Protein AF-A0A7V1IMI8-F1 (afdb_monomer_lite)

pLDDT: mean 77.12, std 18.17, range [40.53, 97.94]

Foldseek 3Di:
DDDDDDDDDDDDDDDPPPPPPVVVVVPDDPDPDPVVPVVLVVVLVVLVVVLCCLVPPVLVVCVVVVPPVSNVVSVVVSVVSLVVSLVSPVVSVVVVVVVVVVVVVVVVVVVVVVVVVVVVCCVVVVVVPPDDD

Secondary structure (DSSP, 8-state):
---------------TTSSSSSSGGG-------TTHHHHHHHHHHHHHHHHHHIIIIIHHHHHHTT-HHHHHHHHHHHHHHHHHHHHH-HHHHHHHHHHHHHHHHHHHHHHHHHHHHHHHHHHHHHTTSS---

Sequence (133 aa):
MAFRFAHSRSRAGFQAGIGFVLVLMLALPAMPNPHRRGTYRGQCRQLTRQIEHYETRILPLAIERGNRAWERATNDQVERLWNRRADLCPAYGAERTLLARAADQARRFNKMLAAAGRAAAAFFTGGLAGGLP

Structure (mmCIF, N/CA/C/O backbone):
data_AF-A0A7V1IMI8-F1
#
_entry.id   AF-A0A7V1IMI8-F1
#
loop_
_atom_site.group_PDB
_atom_site.id
_atom_site.type_symbol
_atom_site.label_atom_id
_atom_site.label_alt_id
_atom_site.label_comp_id
_atom_site.label_asym_id
_atom_site.label_entity_id
_atom_site.label_seq_id
_atom_site.pdbx_PDB_ins_code
_atom_site.Cartn_x
_atom_site.Cartn_y
_atom_site.Cartn_z
_atom_site.occupancy
_atom_site.B_iso_or_equiv
_atom_site.auth_seq_id
_atom_site.auth_comp_id
_atom_site.auth_asym_id
_atom_site.auth_atom_id
_atom_site.pdbx_PDB_model_num
ATOM 1 N N . MET A 1 1 ? -49.082 -19.807 -23.740 1.00 49.91 1 MET A N 1
ATOM 2 C CA . MET A 1 1 ? -48.376 -19.548 -25.013 1.00 49.91 1 MET A CA 1
ATOM 3 C C . MET A 1 1 ? -47.437 -20.714 -25.277 1.00 49.91 1 MET A C 1
ATOM 5 O O . MET A 1 1 ? -46.470 -20.886 -24.551 1.00 49.91 1 MET A O 1
ATOM 9 N N . ALA A 1 2 ? -47.801 -21.569 -26.230 1.00 52.56 2 ALA A N 1
ATOM 10 C CA . ALA A 1 2 ? -46.961 -22.640 -26.759 1.00 52.56 2 ALA A CA 1
ATOM 11 C C . ALA A 1 2 ? -46.156 -22.107 -27.954 1.00 52.56 2 ALA A C 1
ATOM 13 O O . ALA A 1 2 ? -46.658 -21.206 -28.607 1.00 52.56 2 ALA A O 1
ATOM 14 N N . PHE A 1 3 ? -44.961 -22.652 -28.213 1.00 46.97 3 PHE A N 1
ATOM 15 C CA . PHE A 1 3 ? -44.349 -22.960 -29.528 1.00 46.97 3 PHE A CA 1
ATOM 16 C C . PHE A 1 3 ? -42.876 -23.353 -29.273 1.00 46.97 3 PHE A C 1
ATOM 18 O O . PHE A 1 3 ? -42.060 -22.536 -28.875 1.00 46.97 3 PHE A O 1
ATOM 25 N N . ARG A 1 4 ? -42.606 -24.661 -29.183 1.00 52.12 4 ARG A N 1
ATOM 26 C CA . ARG A 1 4 ? -41.985 -25.522 -30.216 1.00 52.12 4 ARG A CA 1
ATOM 27 C C . ARG A 1 4 ? -40.449 -25.464 -30.259 1.00 52.12 4 ARG A C 1
ATOM 29 O O . ARG A 1 4 ? -39.849 -24.566 -30.831 1.00 52.12 4 ARG A O 1
ATOM 36 N N . PHE A 1 5 ? -39.855 -26.539 -29.738 1.00 54.53 5 PHE A N 1
ATOM 37 C CA . PHE A 1 5 ? -38.582 -27.110 -30.182 1.00 54.53 5 PHE A CA 1
ATOM 38 C C . PHE A 1 5 ? -38.633 -27.437 -31.687 1.00 54.53 5 PHE A C 1
ATOM 40 O O . PHE A 1 5 ? -39.580 -28.094 -32.121 1.00 54.53 5 PHE A O 1
ATOM 47 N N . ALA A 1 6 ? -37.600 -27.075 -32.456 1.00 52.09 6 ALA A N 1
ATOM 48 C CA . ALA A 1 6 ? -37.271 -27.739 -33.720 1.00 52.09 6 ALA A CA 1
ATOM 49 C C . ALA A 1 6 ? -35.784 -27.565 -34.094 1.00 52.09 6 ALA A C 1
ATOM 51 O O . ALA A 1 6 ? -35.292 -26.463 -34.302 1.00 52.09 6 ALA A O 1
ATOM 52 N N . HIS A 1 7 ? -35.110 -28.714 -34.144 1.00 50.56 7 HIS A N 1
ATOM 53 C CA . HIS A 1 7 ? -33.836 -29.074 -34.771 1.00 50.56 7 HIS A CA 1
ATOM 54 C C . HIS A 1 7 ? -33.184 -28.121 -35.796 1.00 50.56 7 HIS A C 1
ATOM 56 O O . HIS A 1 7 ? -33.801 -27.754 -36.787 1.00 50.56 7 HIS A O 1
ATOM 62 N N . SER A 1 8 ? -31.846 -28.039 -35.750 1.00 54.91 8 SER A N 1
ATOM 63 C CA . SER A 1 8 ? -31.061 -28.584 -36.873 1.00 54.91 8 SER A CA 1
ATOM 64 C C . SER A 1 8 ? -29.735 -29.195 -36.394 1.00 54.91 8 SER A C 1
ATOM 66 O O . SER A 1 8 ? -28.882 -28.548 -35.793 1.00 54.91 8 SER A O 1
ATOM 68 N N . ARG A 1 9 ? -29.611 -30.508 -36.613 1.00 57.41 9 ARG A N 1
ATOM 69 C CA . ARG A 1 9 ? -28.361 -31.271 -36.573 1.00 57.41 9 ARG A CA 1
ATOM 70 C C . ARG A 1 9 ? -27.708 -31.076 -37.938 1.00 57.41 9 ARG A C 1
ATOM 72 O O . ARG A 1 9 ? -28.258 -31.559 -38.925 1.00 57.41 9 ARG A O 1
ATOM 79 N N . SER A 1 10 ? -26.530 -30.465 -37.986 1.00 54.12 10 SER A N 1
ATOM 80 C CA . SER A 1 10 ? -25.700 -30.446 -39.194 1.00 54.12 10 SER A CA 1
ATOM 81 C C . SER A 1 10 ? -24.436 -31.270 -38.979 1.00 54.12 10 SER A C 1
ATOM 83 O O . SER A 1 10 ? -23.465 -30.826 -38.384 1.00 54.12 10 SER A O 1
ATOM 85 N N . ARG A 1 11 ? -24.568 -32.521 -39.428 1.00 54.97 11 ARG A N 1
ATOM 86 C CA . ARG A 1 11 ? -23.611 -33.359 -40.164 1.00 54.97 11 ARG A CA 1
ATOM 87 C C . ARG A 1 11 ? -22.131 -33.326 -39.763 1.00 54.97 11 ARG A C 1
ATOM 89 O O . ARG A 1 11 ? -21.396 -32.375 -39.991 1.00 54.97 11 ARG A O 1
ATOM 96 N N . ALA A 1 12 ? -21.728 -34.501 -39.292 1.00 54.06 12 ALA A N 1
ATOM 97 C CA . ALA A 1 12 ? -20.382 -35.034 -39.304 1.00 54.06 12 ALA A CA 1
ATOM 98 C C . ALA A 1 12 ? -19.734 -35.015 -40.699 1.00 54.06 12 ALA A C 1
ATOM 100 O O . ALA A 1 12 ? -20.403 -35.231 -41.710 1.00 54.06 12 ALA A O 1
ATOM 101 N N . GLY A 1 13 ? -18.405 -34.893 -40.681 1.00 53.41 13 GLY A N 1
ATOM 102 C CA . GLY A 1 13 ? -17.505 -35.352 -41.733 1.00 53.41 13 GLY A CA 1
ATOM 103 C C . GLY A 1 13 ? -16.987 -34.241 -42.634 1.00 53.41 13 GLY A C 1
ATOM 104 O O . GLY A 1 13 ? -17.671 -33.866 -43.573 1.00 53.41 13 GLY A O 1
ATOM 105 N N . PHE A 1 14 ? -15.763 -33.769 -42.376 1.00 50.19 14 PHE A N 1
ATOM 106 C CA . PHE A 1 14 ? -14.707 -33.618 -43.386 1.00 50.19 14 PHE A CA 1
ATOM 107 C C . PHE A 1 14 ? -13.390 -33.164 -42.723 1.00 50.19 14 PHE A C 1
ATOM 109 O O . PHE A 1 14 ? -13.374 -32.261 -41.896 1.00 50.19 14 PHE A O 1
ATOM 116 N N . GLN A 1 15 ? -12.293 -33.793 -43.153 1.00 52.94 15 GLN A N 1
ATOM 117 C CA . GLN A 1 15 ? -10.898 -33.334 -43.064 1.00 52.94 15 GLN A CA 1
ATOM 118 C C . GLN A 1 15 ? -10.145 -33.431 -41.727 1.00 52.94 15 GLN A C 1
ATOM 120 O O . GLN A 1 15 ? -9.650 -32.460 -41.158 1.00 52.94 15 GLN A O 1
ATOM 125 N N . ALA A 1 16 ? -9.874 -34.679 -41.344 1.00 54.66 16 ALA A N 1
ATOM 126 C CA . ALA A 1 16 ? -8.580 -35.039 -40.774 1.00 54.66 16 ALA A CA 1
ATOM 127 C C . ALA A 1 16 ? -7.470 -34.751 -41.812 1.00 54.66 16 ALA A C 1
ATOM 129 O O . ALA A 1 16 ? -7.457 -35.357 -42.880 1.00 54.66 16 ALA A O 1
ATOM 130 N N . GLY A 1 17 ? -6.575 -33.799 -41.535 1.00 49.84 17 GLY A N 1
ATOM 131 C CA . GLY A 1 17 ? -5.431 -33.507 -42.416 1.00 49.84 17 GLY A CA 1
ATOM 132 C C . GLY A 1 17 ? -4.649 -32.230 -42.092 1.00 49.84 17 GLY A C 1
ATOM 133 O O . GLY A 1 17 ? -3.457 -32.164 -42.362 1.00 49.84 17 GLY A O 1
ATOM 134 N N . ILE A 1 18 ? -5.268 -31.245 -41.432 1.00 53.84 18 ILE A N 1
ATOM 135 C CA . ILE A 1 18 ? -4.631 -29.955 -41.068 1.00 53.84 18 ILE A CA 1
ATOM 136 C C . ILE A 1 18 ? -4.321 -29.894 -39.554 1.00 53.84 18 ILE A C 1
ATOM 138 O O . ILE A 1 18 ? -4.238 -28.836 -38.945 1.00 53.84 18 ILE A O 1
ATOM 142 N N . GLY A 1 19 ? -4.193 -31.051 -38.898 1.00 48.62 19 GLY A N 1
ATOM 143 C CA . GLY A 1 19 ? -3.990 -31.129 -37.445 1.00 48.62 19 GLY A CA 1
ATOM 144 C C . GLY A 1 19 ? -2.525 -31.134 -37.000 1.00 48.62 19 GLY A C 1
ATOM 145 O O . GLY A 1 19 ? -2.242 -30.808 -35.854 1.00 48.62 19 GLY A O 1
ATOM 146 N N . PHE A 1 20 ? -1.584 -31.500 -37.877 1.00 47.97 20 PHE A N 1
ATOM 147 C CA . PHE A 1 20 ? -0.227 -31.850 -37.433 1.00 47.97 20 PHE A CA 1
ATOM 148 C C . PHE A 1 20 ? 0.810 -30.724 -37.584 1.00 47.97 20 PHE A C 1
ATOM 150 O O . PHE A 1 20 ? 1.789 -30.692 -36.847 1.00 47.97 20 PHE A O 1
ATOM 157 N N . VAL A 1 21 ? 0.585 -29.744 -38.468 1.00 49.06 21 VAL A N 1
ATOM 158 C CA . VAL A 1 21 ? 1.529 -28.620 -38.659 1.00 49.06 21 VAL A CA 1
ATOM 159 C C . VAL A 1 21 ? 1.284 -27.477 -37.660 1.00 49.06 21 VAL A C 1
ATOM 161 O O . VAL A 1 21 ? 2.212 -26.750 -37.315 1.00 49.06 21 VAL A O 1
ATOM 164 N N . LEU A 1 22 ? 0.071 -27.352 -37.104 1.00 51.06 22 LEU A N 1
ATOM 165 C CA . LEU A 1 22 ? -0.259 -26.289 -36.142 1.00 51.06 22 LEU A CA 1
ATOM 166 C C . LEU A 1 22 ? 0.302 -26.542 -34.726 1.00 51.06 22 LEU A C 1
ATOM 168 O O . LEU A 1 22 ? 0.417 -25.609 -33.935 1.00 51.06 22 LEU A O 1
ATOM 172 N N . VAL A 1 23 ? 0.673 -27.785 -34.400 1.00 52.06 23 VAL A N 1
ATOM 173 C CA . VAL A 1 23 ? 1.163 -28.158 -33.059 1.00 52.06 23 VAL A CA 1
ATOM 174 C C . VAL A 1 23 ? 2.660 -27.854 -32.881 1.00 52.06 23 VAL A C 1
ATOM 176 O O . VAL A 1 23 ? 3.107 -27.628 -31.759 1.00 52.06 23 VAL A O 1
ATOM 179 N N . LEU A 1 24 ? 3.441 -27.752 -33.964 1.00 48.47 24 LEU A N 1
ATOM 180 C CA . LEU A 1 24 ? 4.896 -27.548 -33.870 1.00 48.47 24 LEU A CA 1
ATOM 181 C C . LEU A 1 24 ? 5.317 -26.075 -33.673 1.00 48.47 24 LEU A C 1
ATOM 183 O O . LEU A 1 24 ? 6.435 -25.809 -33.243 1.00 48.47 24 LEU A O 1
ATOM 187 N N . MET A 1 25 ? 4.428 -25.106 -33.920 1.00 52.94 25 MET A N 1
ATOM 188 C CA . MET A 1 25 ? 4.712 -23.669 -33.729 1.00 52.94 25 MET A CA 1
ATOM 189 C C . MET A 1 25 ? 4.526 -23.178 -32.279 1.00 52.94 25 MET A C 1
ATOM 191 O O . MET A 1 25 ? 4.828 -22.026 -31.975 1.00 52.94 25 MET A O 1
ATOM 195 N N . LEU A 1 26 ? 4.066 -24.035 -31.361 1.00 56.06 26 LEU A N 1
ATOM 196 C CA . LEU A 1 26 ? 3.838 -23.690 -29.948 1.00 56.06 26 LEU A CA 1
ATOM 197 C C . LEU A 1 26 ? 5.063 -23.903 -29.040 1.00 56.06 26 LEU A C 1
ATOM 199 O O . LEU A 1 26 ? 4.988 -23.627 -27.846 1.00 56.06 26 LEU A O 1
ATOM 203 N N . ALA A 1 27 ? 6.193 -24.360 -29.585 1.00 57.56 27 ALA A N 1
ATOM 204 C CA . ALA A 1 27 ? 7.390 -24.700 -28.812 1.00 57.56 27 ALA A CA 1
ATOM 205 C C . ALA A 1 27 ? 8.520 -23.656 -28.901 1.00 57.56 27 ALA A C 1
ATOM 207 O O . ALA A 1 27 ? 9.676 -23.982 -28.640 1.00 57.56 27 ALA A O 1
ATOM 208 N N . LEU A 1 28 ? 8.222 -22.400 -29.252 1.00 58.75 28 LEU A N 1
ATOM 209 C CA . LEU A 1 28 ? 9.184 -21.309 -29.076 1.00 58.75 28 LEU A CA 1
ATOM 210 C C . LEU A 1 28 ? 9.239 -20.945 -27.582 1.00 58.75 28 LEU A C 1
ATOM 212 O O . LEU A 1 28 ? 8.260 -20.395 -27.067 1.00 58.75 28 LEU A O 1
ATOM 216 N N . PRO A 1 29 ? 10.347 -21.213 -26.859 1.00 54.12 29 PRO A N 1
ATOM 217 C CA . PRO A 1 29 ? 10.509 -20.673 -25.521 1.00 54.12 29 PRO A CA 1
ATOM 218 C C . PRO A 1 29 ? 10.492 -19.152 -25.649 1.00 54.12 29 PRO A C 1
ATOM 220 O O . PRO A 1 29 ? 11.293 -18.571 -26.384 1.00 54.12 29 PRO A O 1
ATOM 223 N N . ALA A 1 30 ? 9.547 -18.507 -24.966 1.00 61.62 30 ALA A N 1
ATOM 224 C CA . ALA A 1 30 ? 9.464 -17.059 -24.878 1.00 61.62 30 ALA A CA 1
ATOM 225 C C . ALA A 1 30 ? 10.747 -16.531 -24.220 1.00 61.62 30 ALA A C 1
ATOM 227 O O . ALA A 1 30 ? 10.834 -16.397 -22.999 1.00 61.62 30 ALA A O 1
ATOM 228 N N . MET A 1 31 ? 11.771 -16.272 -25.035 1.00 56.59 31 MET A N 1
ATOM 229 C CA . MET A 1 31 ? 13.023 -15.679 -24.592 1.00 56.59 31 MET A CA 1
ATOM 230 C C . MET A 1 31 ? 12.689 -14.343 -23.916 1.00 56.59 31 MET A C 1
ATOM 232 O O . MET A 1 31 ? 12.009 -13.502 -24.520 1.00 56.59 31 MET A O 1
ATOM 236 N N . PRO A 1 32 ? 13.109 -14.124 -22.657 1.00 63.53 32 PRO A N 1
ATOM 237 C CA . PRO A 1 32 ? 12.817 -12.892 -21.946 1.00 63.53 32 PRO A CA 1
ATOM 238 C C . PRO A 1 32 ? 13.483 -11.726 -22.676 1.00 63.53 32 PRO A C 1
ATOM 240 O O . PRO A 1 32 ? 14.701 -11.576 -22.678 1.00 63.53 32 PRO A O 1
ATOM 243 N N . ASN A 1 33 ? 12.651 -10.907 -23.314 1.00 56.72 33 ASN A N 1
ATOM 244 C CA . ASN A 1 33 ? 13.066 -9.792 -24.153 1.00 56.72 33 ASN A CA 1
ATOM 245 C C . ASN A 1 33 ? 13.940 -8.806 -23.333 1.00 56.72 33 ASN A C 1
ATOM 247 O O . ASN A 1 33 ? 13.425 -8.174 -22.398 1.00 56.72 33 ASN A O 1
ATOM 251 N N . PRO A 1 34 ? 15.247 -8.652 -23.631 1.00 56.41 34 PRO A N 1
ATOM 252 C CA . PRO A 1 34 ? 16.177 -7.871 -22.805 1.00 56.41 34 PRO A CA 1
ATOM 253 C C . PRO A 1 34 ? 15.838 -6.373 -22.771 1.00 56.41 34 PRO A C 1
ATOM 255 O O . PRO A 1 34 ? 16.195 -5.680 -21.815 1.00 56.41 34 PRO A O 1
ATOM 258 N N . HIS A 1 35 ? 15.049 -5.886 -23.735 1.00 51.88 35 HIS A N 1
ATOM 259 C CA . HIS A 1 35 ? 14.562 -4.507 -23.774 1.00 51.88 35 HIS A CA 1
ATOM 260 C C . HIS A 1 35 ? 13.643 -4.119 -22.606 1.00 51.88 35 HIS A C 1
ATOM 262 O O . HIS A 1 35 ? 13.475 -2.932 -22.332 1.00 51.88 35 HIS A O 1
ATOM 268 N N . ARG A 1 36 ? 13.080 -5.082 -21.863 1.00 56.34 36 ARG A N 1
ATOM 269 C CA . ARG A 1 36 ? 12.190 -4.772 -20.734 1.00 56.34 36 ARG A CA 1
ATOM 270 C C . ARG A 1 36 ? 12.914 -4.193 -19.510 1.00 56.34 36 ARG A C 1
ATOM 272 O O . ARG A 1 36 ? 12.290 -3.473 -18.736 1.00 56.34 36 ARG A O 1
ATOM 279 N N . ARG A 1 37 ? 14.218 -4.449 -19.320 1.00 57.12 37 ARG A N 1
ATOM 280 C CA . ARG A 1 37 ? 14.936 -4.085 -18.075 1.00 57.12 37 ARG A CA 1
ATOM 281 C C . ARG A 1 37 ? 15.021 -2.573 -17.817 1.00 57.12 37 ARG A C 1
ATOM 283 O O . ARG A 1 37 ? 14.938 -2.157 -16.663 1.00 57.12 37 ARG A O 1
ATOM 290 N N . GLY A 1 38 ? 15.141 -1.750 -18.862 1.00 61.38 38 GLY A N 1
ATOM 291 C CA . GLY A 1 38 ? 15.185 -0.285 -18.732 1.00 61.38 38 GLY A CA 1
ATOM 292 C C . GLY A 1 38 ? 13.827 0.333 -18.379 1.00 61.38 38 GLY A C 1
ATOM 293 O O . GLY A 1 38 ? 13.745 1.226 -17.535 1.00 61.38 38 GLY A O 1
ATOM 294 N N . THR A 1 39 ? 12.746 -0.193 -18.958 1.00 72.94 39 THR A N 1
ATOM 295 C CA . THR A 1 39 ? 11.377 0.306 -18.760 1.00 72.94 39 THR A CA 1
ATOM 296 C C . THR A 1 39 ? 10.887 0.105 -17.323 1.00 72.94 39 THR A C 1
ATOM 298 O O . THR A 1 39 ? 10.199 0.975 -16.785 1.00 72.94 39 THR A O 1
ATOM 301 N N . TYR A 1 40 ? 11.290 -0.984 -16.655 1.00 76.12 40 TYR A N 1
ATOM 302 C CA . TYR A 1 40 ? 10.869 -1.266 -15.277 1.00 76.12 40 TYR A CA 1
ATOM 303 C C . TYR A 1 40 ? 11.285 -0.177 -14.285 1.00 76.12 40 TYR A C 1
ATOM 305 O O . TYR A 1 40 ? 10.485 0.202 -13.435 1.00 76.12 40 TYR A O 1
ATOM 313 N N . ARG A 1 41 ? 12.491 0.400 -14.405 1.00 80.69 41 ARG A N 1
ATOM 314 C CA . ARG A 1 41 ? 12.937 1.466 -13.485 1.00 80.69 41 ARG A CA 1
ATOM 315 C C . ARG A 1 41 ? 12.053 2.714 -13.574 1.00 80.69 41 ARG A C 1
ATOM 317 O O . ARG A 1 41 ? 11.734 3.308 -12.545 1.00 80.69 41 ARG A O 1
ATOM 324 N N . GLY A 1 42 ? 11.641 3.092 -14.786 1.00 88.06 42 GLY A N 1
ATOM 325 C CA . GLY A 1 42 ? 10.713 4.204 -15.008 1.00 88.06 42 GLY A CA 1
ATOM 326 C C . GLY A 1 42 ? 9.325 3.916 -14.436 1.00 88.06 42 GLY A C 1
ATOM 327 O O . GLY A 1 42 ? 8.783 4.738 -13.698 1.00 88.06 42 GLY A O 1
ATOM 328 N N . GLN A 1 43 ? 8.799 2.714 -14.690 1.00 90.19 43 GLN A N 1
ATOM 329 C CA . GLN A 1 43 ? 7.499 2.277 -14.169 1.00 90.19 43 GLN A CA 1
ATOM 330 C C . GLN A 1 43 ? 7.473 2.224 -12.635 1.00 90.19 43 GLN A C 1
ATOM 332 O O . GLN A 1 43 ? 6.519 2.697 -12.026 1.00 90.19 43 GLN A O 1
ATOM 337 N N . CYS A 1 44 ? 8.540 1.733 -11.997 1.00 91.25 44 CYS A N 1
ATOM 338 C CA . CYS A 1 44 ? 8.666 1.720 -10.538 1.00 91.25 44 CYS A CA 1
ATOM 339 C C . CYS A 1 44 ? 8.609 3.133 -9.946 1.00 91.25 44 CYS A C 1
ATOM 341 O O . CYS A 1 44 ? 7.872 3.372 -8.992 1.00 91.25 44 CYS A O 1
ATOM 343 N N . ARG A 1 45 ? 9.339 4.093 -10.535 1.00 92.06 45 ARG A N 1
ATOM 344 C CA . ARG A 1 45 ? 9.302 5.499 -10.095 1.00 92.06 45 ARG A CA 1
ATOM 345 C C . ARG A 1 45 ? 7.920 6.117 -10.284 1.00 92.06 45 ARG A C 1
ATOM 347 O O . ARG A 1 45 ? 7.457 6.838 -9.406 1.00 92.06 45 ARG A O 1
ATOM 354 N N . GLN A 1 46 ? 7.268 5.830 -11.408 1.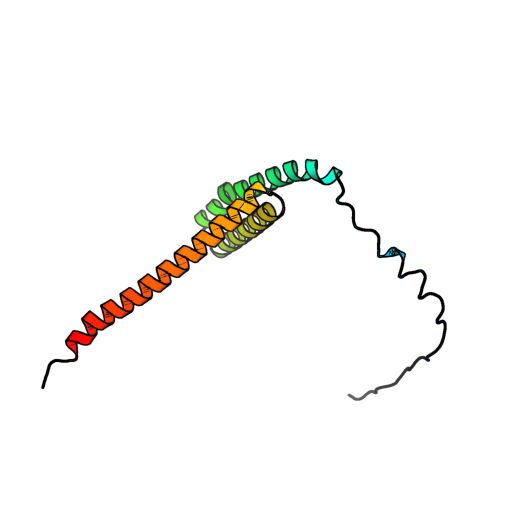00 95.12 46 GLN A N 1
ATOM 355 C CA . GLN A 1 46 ? 5.919 6.312 -11.684 1.00 95.12 46 GLN A CA 1
ATOM 356 C C . GLN A 1 46 ? 4.911 5.776 -10.661 1.00 95.12 46 GLN A C 1
ATOM 358 O O . GLN A 1 46 ? 4.151 6.562 -10.103 1.00 95.12 46 GLN A O 1
ATOM 363 N N . LEU A 1 47 ? 4.941 4.472 -10.369 1.00 95.19 47 LEU A N 1
ATOM 364 C CA . LEU A 1 47 ? 4.07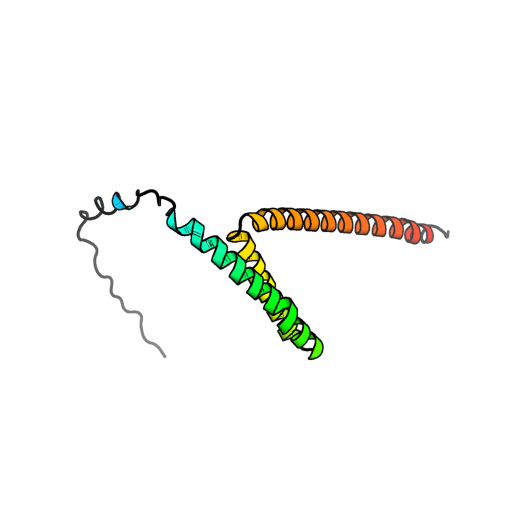2 3.858 -9.363 1.00 95.19 47 LEU A CA 1
ATOM 365 C C . LEU A 1 47 ? 4.318 4.440 -7.971 1.00 95.19 47 LEU A C 1
ATOM 367 O O . LEU A 1 47 ? 3.358 4.749 -7.278 1.00 95.19 47 LEU A O 1
ATOM 371 N N . THR A 1 48 ? 5.577 4.654 -7.579 1.00 94.56 48 THR A N 1
ATOM 372 C CA . THR A 1 48 ? 5.898 5.291 -6.293 1.00 94.56 48 THR A CA 1
ATOM 373 C C . THR A 1 48 ? 5.318 6.698 -6.189 1.00 94.56 48 THR A C 1
ATOM 375 O O . THR A 1 48 ? 4.654 6.988 -5.203 1.00 94.56 48 THR A O 1
ATOM 378 N N . ARG A 1 49 ? 5.480 7.542 -7.217 1.00 96.94 49 ARG A N 1
ATOM 379 C CA . ARG A 1 49 ? 4.873 8.887 -7.229 1.00 96.94 49 ARG A CA 1
ATOM 380 C C . ARG A 1 49 ? 3.349 8.832 -7.176 1.00 96.94 49 ARG A C 1
ATOM 382 O O . ARG A 1 49 ? 2.719 9.694 -6.577 1.00 96.94 49 ARG A O 1
ATOM 389 N N . GLN A 1 50 ? 2.752 7.838 -7.829 1.00 96.81 50 GLN A N 1
ATOM 390 C CA . GLN A 1 50 ? 1.305 7.665 -7.825 1.00 96.81 50 GLN A CA 1
ATOM 391 C C . GLN A 1 50 ? 0.797 7.271 -6.435 1.00 96.81 50 GLN A C 1
ATOM 393 O O . GLN A 1 50 ? -0.165 7.867 -5.962 1.00 96.81 50 GLN A O 1
ATOM 398 N N . ILE A 1 51 ? 1.455 6.313 -5.779 1.00 96.38 51 ILE A N 1
ATOM 399 C CA . ILE A 1 51 ? 1.169 5.917 -4.393 1.00 96.38 51 ILE A CA 1
ATOM 400 C C . ILE A 1 51 ? 1.285 7.132 -3.468 1.00 96.38 51 ILE A C 1
ATOM 402 O O . ILE A 1 51 ? 0.322 7.469 -2.787 1.00 96.38 51 ILE A O 1
ATOM 406 N N . GLU A 1 52 ? 2.412 7.843 -3.534 1.00 97.38 52 GLU A N 1
ATOM 407 C CA . GLU A 1 52 ? 2.674 9.041 -2.734 1.00 97.38 52 GLU A CA 1
ATOM 408 C C . GLU A 1 52 ? 1.596 10.111 -2.948 1.00 97.38 52 GLU A C 1
ATOM 410 O O . GLU A 1 52 ? 1.113 10.703 -1.988 1.00 97.38 52 GLU A O 1
ATOM 415 N N . HIS A 1 53 ? 1.153 10.334 -4.188 1.00 97.81 53 HIS A N 1
ATOM 416 C CA . HIS A 1 53 ? 0.069 11.269 -4.482 1.00 97.81 53 HIS A CA 1
ATOM 417 C C . HIS A 1 53 ? -1.249 10.873 -3.797 1.00 97.81 53 HIS A C 1
ATOM 419 O O . HIS A 1 53 ? -1.902 11.725 -3.193 1.00 97.81 53 HIS A O 1
ATOM 425 N N . TYR A 1 54 ? -1.642 9.598 -3.856 1.00 97.56 54 TYR A N 1
ATOM 426 C CA . TYR A 1 54 ? -2.860 9.141 -3.183 1.00 97.56 54 TYR A CA 1
ATOM 427 C C . TYR A 1 54 ? -2.751 9.253 -1.658 1.00 97.56 54 TYR A C 1
ATOM 429 O O . TYR A 1 54 ? -3.687 9.744 -1.031 1.00 97.56 54 TYR A O 1
ATOM 437 N N . GLU A 1 55 ? -1.614 8.871 -1.078 1.00 95.56 55 GLU A N 1
ATOM 438 C CA . GLU A 1 55 ? -1.383 8.897 0.373 1.00 95.56 55 GLU A CA 1
ATOM 439 C C . GLU A 1 55 ? -1.292 10.325 0.933 1.00 95.56 55 GLU A C 1
ATOM 441 O O . GLU A 1 55 ? -1.842 10.604 1.994 1.00 95.56 55 GLU A O 1
ATOM 446 N N . THR A 1 56 ? -0.634 11.245 0.221 1.00 96.88 56 THR A N 1
ATOM 447 C CA . THR A 1 56 ? -0.344 12.601 0.729 1.00 96.88 56 THR A CA 1
ATOM 448 C C . THR A 1 56 ? -1.380 13.648 0.332 1.00 96.88 56 THR A C 1
ATOM 450 O O . THR A 1 56 ? -1.523 14.652 1.025 1.00 96.88 56 THR A O 1
ATOM 453 N N . ARG A 1 57 ? -2.088 13.466 -0.792 1.00 97.31 57 ARG A N 1
ATOM 454 C CA . ARG A 1 57 ? -3.051 14.458 -1.305 1.00 97.31 57 ARG A CA 1
ATOM 455 C C . ARG A 1 57 ? -4.492 13.989 -1.201 1.00 97.31 57 ARG A C 1
ATOM 457 O O . ARG A 1 57 ? -5.344 14.752 -0.763 1.00 97.31 57 ARG A O 1
ATOM 464 N N . ILE A 1 58 ? -4.781 12.763 -1.635 1.00 97.19 58 ILE A N 1
ATOM 465 C CA . ILE A 1 58 ? -6.167 12.306 -1.815 1.00 97.19 58 ILE A CA 1
ATOM 466 C C . ILE A 1 58 ? -6.748 11.736 -0.521 1.00 97.19 58 ILE A C 1
ATOM 468 O O . ILE A 1 58 ? -7.879 12.063 -0.165 1.00 97.19 58 ILE A O 1
ATOM 472 N N . LEU A 1 59 ? -5.983 10.914 0.198 1.00 95.38 59 LEU A N 1
ATOM 473 C CA . LEU A 1 59 ? -6.439 10.288 1.436 1.00 95.38 59 LEU A CA 1
ATOM 474 C C . LEU A 1 59 ? -6.751 11.318 2.540 1.00 95.38 59 LEU A C 1
ATOM 476 O O . LEU A 1 59 ? -7.847 11.235 3.099 1.00 95.38 59 LEU A O 1
ATOM 480 N N . PRO A 1 60 ? -5.900 12.333 2.811 1.00 97.25 60 PRO A N 1
ATOM 481 C CA . PRO A 1 60 ? -6.217 13.358 3.804 1.00 97.25 60 PRO A CA 1
ATOM 482 C C . PRO A 1 60 ? -7.473 14.141 3.426 1.00 97.25 60 PRO A C 1
ATOM 484 O O . PRO A 1 60 ? -8.332 14.362 4.269 1.00 97.25 60 PRO A O 1
ATOM 487 N N . LEU A 1 61 ? -7.651 14.448 2.139 1.00 97.56 61 LEU A N 1
ATOM 488 C CA . LEU A 1 61 ? -8.834 15.145 1.642 1.00 97.56 61 LEU A CA 1
ATOM 489 C C . LEU A 1 61 ? -10.132 14.348 1.871 1.00 97.56 61 LEU A C 1
ATOM 491 O O . LEU A 1 61 ? -11.178 14.931 2.157 1.00 97.56 61 LEU A O 1
ATOM 495 N N . ALA A 1 62 ? -10.087 13.019 1.743 1.00 95.62 62 ALA A N 1
ATOM 496 C CA . ALA A 1 62 ? -11.229 12.157 2.047 1.00 95.62 62 ALA A CA 1
ATOM 497 C C . ALA A 1 62 ? -11.544 12.129 3.555 1.00 95.62 62 ALA A C 1
ATOM 499 O O . ALA A 1 62 ? -12.721 12.156 3.930 1.00 95.62 62 ALA A O 1
ATOM 500 N N . ILE A 1 63 ? -10.505 12.119 4.401 1.00 96.06 63 ILE A N 1
ATOM 501 C CA . ILE A 1 63 ? -10.614 12.147 5.868 1.00 96.06 63 ILE A CA 1
ATOM 502 C C . ILE A 1 63 ? -11.170 13.492 6.349 1.00 96.06 63 ILE A C 1
ATOM 504 O O . ILE A 1 63 ? -12.133 13.509 7.110 1.00 96.06 63 ILE A O 1
ATOM 508 N N . GLU A 1 64 ? -10.622 14.608 5.866 1.00 97.62 64 GLU A N 1
ATOM 509 C CA . GLU A 1 64 ? -11.073 15.971 6.183 1.00 97.62 64 GLU A CA 1
ATOM 510 C C . GLU A 1 64 ? -12.550 16.177 5.833 1.00 97.62 64 GLU A C 1
ATOM 512 O O . GLU A 1 64 ? -13.286 16.846 6.554 1.00 97.62 64 GLU A O 1
ATOM 517 N N . ARG A 1 65 ? -13.015 15.550 4.747 1.00 97.56 65 ARG A N 1
ATOM 518 C CA . ARG A 1 65 ? -14.423 15.577 4.324 1.00 97.56 65 ARG A CA 1
ATOM 519 C C . ARG A 1 65 ? -15.315 14.579 5.063 1.00 97.56 65 ARG A C 1
ATOM 521 O O . ARG A 1 65 ? -16.508 14.519 4.775 1.00 97.56 65 ARG A O 1
ATOM 528 N N . GLY A 1 66 ? -14.760 13.759 5.954 1.00 97.44 66 GLY A N 1
ATOM 529 C CA . GLY A 1 66 ? -15.495 12.726 6.686 1.00 97.44 66 GLY A CA 1
ATOM 530 C C . GLY A 1 66 ? -16.100 11.634 5.795 1.00 97.44 66 GLY A C 1
ATOM 531 O O . GLY A 1 66 ? -17.019 10.928 6.214 1.00 97.44 66 GLY A O 1
ATOM 532 N N . ASN A 1 67 ? -15.620 11.472 4.557 1.00 97.94 67 ASN A N 1
ATOM 533 C CA . ASN A 1 67 ? -16.212 10.541 3.600 1.00 97.94 67 ASN A CA 1
ATOM 534 C C . ASN A 1 67 ? -15.561 9.155 3.706 1.00 97.94 67 ASN A C 1
ATOM 536 O O . ASN A 1 67 ? -14.619 8.822 2.986 1.00 97.94 67 ASN A O 1
ATOM 540 N N . ARG A 1 68 ? -16.124 8.306 4.572 1.00 96.75 68 ARG A N 1
ATOM 541 C CA . ARG A 1 68 ? -15.629 6.940 4.829 1.00 96.75 68 ARG A CA 1
ATOM 542 C C . ARG A 1 68 ? -15.678 6.002 3.623 1.00 96.75 68 ARG A C 1
ATOM 544 O O . ARG A 1 68 ? -14.942 5.018 3.588 1.00 96.75 68 ARG A O 1
ATOM 551 N N . ALA A 1 69 ? -16.577 6.230 2.666 1.00 97.62 69 ALA A N 1
ATOM 552 C CA . ALA A 1 69 ? -16.632 5.418 1.449 1.00 97.62 69 ALA A CA 1
ATOM 553 C C . ALA A 1 69 ? -15.462 5.767 0.520 1.00 97.62 69 ALA A C 1
ATOM 555 O O . ALA A 1 69 ? -14.792 4.876 0.001 1.00 97.62 69 ALA A O 1
ATOM 556 N N . TRP A 1 70 ? -15.172 7.062 0.379 1.00 97.75 70 TRP A N 1
ATOM 557 C CA . TRP A 1 70 ? -14.038 7.541 -0.401 1.00 97.75 70 TRP A CA 1
ATOM 558 C C . TRP A 1 70 ? -12.692 7.187 0.246 1.00 97.75 70 TRP A C 1
ATOM 560 O O . TRP A 1 70 ? -11.783 6.735 -0.449 1.00 97.75 70 TRP A O 1
ATOM 570 N N . GLU A 1 71 ? -12.573 7.311 1.568 1.00 96.75 71 GLU A N 1
ATOM 571 C CA . GLU A 1 71 ? -11.386 6.879 2.315 1.00 96.75 71 GLU A CA 1
ATOM 572 C C . GLU A 1 71 ? -11.069 5.400 2.034 1.00 96.75 71 GLU A C 1
ATOM 574 O O . GLU A 1 71 ? -9.962 5.072 1.610 1.00 96.75 71 GLU A O 1
ATOM 579 N N . ARG A 1 72 ? -12.071 4.516 2.166 1.00 97.06 72 ARG A N 1
ATOM 580 C CA . ARG A 1 72 ? -11.931 3.082 1.860 1.00 97.06 72 ARG A CA 1
ATOM 581 C C . ARG A 1 72 ? -11.520 2.833 0.411 1.00 97.06 72 ARG A C 1
ATOM 583 O O . ARG A 1 72 ? -10.525 2.159 0.179 1.00 97.06 72 ARG A O 1
ATOM 590 N N . ALA A 1 73 ? -12.211 3.437 -0.555 1.00 96.81 73 ALA A N 1
ATOM 591 C CA . ALA A 1 73 ? -11.874 3.274 -1.970 1.00 96.81 73 ALA A CA 1
ATOM 592 C C . ALA A 1 73 ? -10.449 3.760 -2.306 1.00 96.81 73 ALA A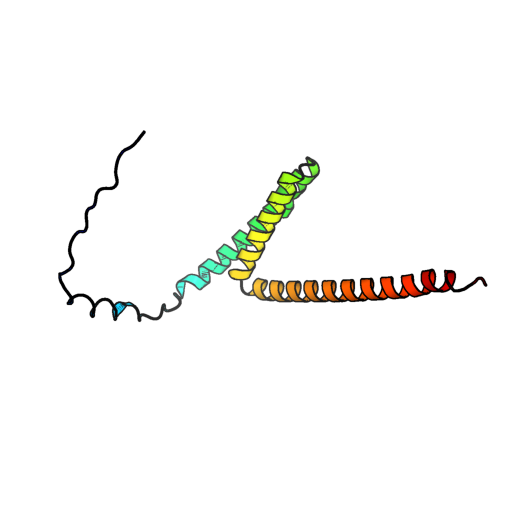 C 1
ATOM 594 O O . ALA A 1 73 ? -9.774 3.171 -3.154 1.00 96.81 73 ALA A O 1
ATOM 595 N N . THR A 1 74 ? -9.985 4.821 -1.635 1.00 97.12 74 THR A N 1
ATOM 596 C CA . THR A 1 74 ? -8.622 5.352 -1.783 1.00 97.12 74 THR A CA 1
ATOM 597 C C . THR A 1 74 ? -7.594 4.387 -1.205 1.00 97.12 74 THR A C 1
ATOM 599 O O . THR A 1 74 ? -6.618 4.077 -1.884 1.00 97.12 74 THR A O 1
ATOM 602 N N . ASN A 1 75 ? -7.838 3.853 -0.007 1.00 96.56 75 ASN A N 1
ATOM 603 C CA . ASN A 1 75 ? -6.978 2.838 0.602 1.00 96.56 75 ASN A CA 1
ATOM 604 C C . ASN A 1 75 ? -6.885 1.574 -0.266 1.00 96.56 75 ASN A C 1
ATOM 606 O O . ASN A 1 75 ? -5.781 1.112 -0.544 1.00 96.56 75 ASN A O 1
ATOM 610 N N . ASP A 1 76 ? -8.006 1.079 -0.799 1.00 96.31 76 ASP A N 1
ATOM 611 C CA . ASP A 1 76 ? -8.010 -0.084 -1.696 1.00 96.31 76 ASP A CA 1
ATOM 612 C C . ASP A 1 76 ? -7.201 0.185 -2.978 1.00 96.31 76 ASP A C 1
ATOM 614 O O . ASP A 1 76 ? -6.529 -0.697 -3.520 1.00 96.31 76 ASP A O 1
ATOM 618 N N . GLN A 1 77 ? -7.263 1.413 -3.505 1.00 96.81 77 GLN A N 1
ATOM 619 C CA . GLN A 1 77 ? -6.479 1.809 -4.673 1.00 96.81 77 GLN A CA 1
ATOM 620 C C . GLN A 1 77 ? -4.982 1.882 -4.357 1.00 96.81 77 GLN A C 1
ATOM 622 O O . GLN A 1 77 ? -4.174 1.414 -5.165 1.00 96.81 77 GLN A O 1
ATOM 627 N N . VAL A 1 78 ? -4.614 2.438 -3.201 1.00 95.19 78 VAL A N 1
ATOM 628 C CA . VAL A 1 78 ? -3.233 2.459 -2.701 1.00 95.19 78 VAL A CA 1
ATOM 629 C C . VAL A 1 78 ? -2.714 1.028 -2.571 1.00 95.19 78 VAL A C 1
ATOM 631 O O . VAL A 1 78 ? -1.663 0.717 -3.130 1.00 95.19 78 VAL A O 1
ATOM 634 N N . GLU A 1 79 ? -3.481 0.122 -1.965 1.00 94.25 79 GLU A N 1
ATOM 635 C CA . GLU A 1 79 ? -3.108 -1.288 -1.818 1.00 94.25 79 GLU A CA 1
ATOM 636 C C . GLU A 1 79 ? -2.881 -1.977 -3.176 1.00 94.25 79 GLU A C 1
ATOM 638 O O . GLU A 1 79 ? -1.867 -2.654 -3.379 1.00 94.25 79 GLU A O 1
ATOM 643 N N . ARG A 1 80 ? -3.773 -1.767 -4.156 1.00 94.75 80 ARG A N 1
ATOM 644 C CA . ARG A 1 80 ? -3.589 -2.292 -5.524 1.00 94.75 80 ARG A CA 1
ATOM 645 C C . ARG A 1 80 ? -2.297 -1.789 -6.168 1.00 94.75 80 ARG A C 1
ATOM 647 O O . ARG A 1 80 ? -1.591 -2.568 -6.813 1.00 94.75 80 ARG A O 1
ATOM 654 N N . LEU A 1 81 ? -1.976 -0.503 -6.009 1.00 95.25 81 LEU A N 1
ATOM 655 C CA . LEU A 1 81 ? -0.747 0.086 -6.549 1.00 95.25 81 LEU A CA 1
ATOM 656 C C . LEU A 1 81 ? 0.502 -0.452 -5.844 1.00 95.25 81 LEU A C 1
ATOM 658 O O . LEU A 1 81 ? 1.486 -0.759 -6.519 1.00 95.25 81 LEU A O 1
ATOM 662 N N . TRP A 1 82 ? 0.454 -0.619 -4.522 1.00 92.50 82 TRP A N 1
ATOM 663 C CA . TRP A 1 82 ? 1.526 -1.228 -3.734 1.00 92.50 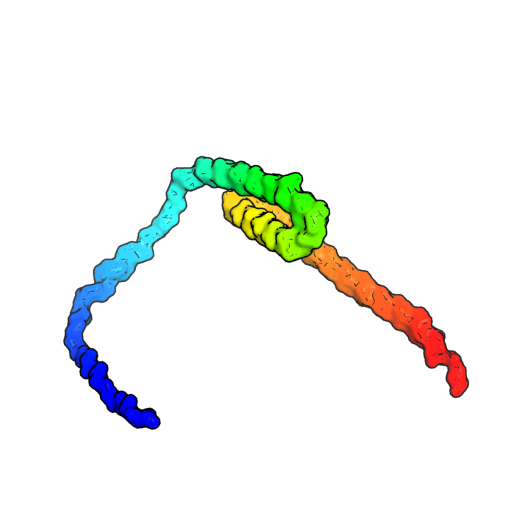82 TRP A CA 1
ATOM 664 C C . TRP A 1 82 ? 1.806 -2.666 -4.168 1.00 92.50 82 TRP A C 1
ATOM 666 O O . TRP A 1 82 ? 2.959 -3.003 -4.441 1.00 92.50 82 TRP A O 1
ATOM 676 N N . ASN A 1 83 ? 0.763 -3.489 -4.310 1.00 90.25 83 ASN A N 1
ATOM 677 C CA . ASN A 1 83 ? 0.889 -4.863 -4.798 1.00 90.25 83 ASN A CA 1
ATOM 678 C C . ASN A 1 83 ? 1.502 -4.896 -6.205 1.00 90.25 83 ASN A C 1
ATOM 680 O O . ASN A 1 83 ? 2.504 -5.573 -6.428 1.00 90.25 83 ASN A O 1
ATOM 684 N N . ARG A 1 84 ? 0.992 -4.064 -7.124 1.00 91.88 84 ARG A N 1
ATOM 685 C CA . ARG A 1 84 ? 1.545 -3.939 -8.480 1.00 91.88 84 ARG A CA 1
ATOM 686 C C . ARG A 1 84 ? 3.011 -3.499 -8.478 1.00 91.88 84 ARG A C 1
ATOM 688 O O . ARG A 1 84 ? 3.794 -3.974 -9.299 1.00 91.88 84 ARG A O 1
ATOM 695 N N . ARG A 1 85 ? 3.399 -2.589 -7.578 1.00 91.75 85 ARG A N 1
ATOM 696 C CA . ARG A 1 85 ? 4.794 -2.155 -7.426 1.00 91.75 85 ARG A CA 1
ATOM 697 C C . ARG A 1 85 ? 5.674 -3.297 -6.928 1.00 91.75 85 ARG A C 1
ATOM 699 O O . ARG A 1 85 ? 6.761 -3.473 -7.464 1.00 91.75 85 ARG A O 1
ATOM 706 N N . ALA A 1 86 ? 5.217 -4.076 -5.952 1.00 88.62 86 ALA A N 1
ATOM 707 C CA . ALA A 1 86 ? 5.967 -5.218 -5.437 1.00 88.62 86 ALA A CA 1
ATOM 708 C C . ALA A 1 86 ? 6.198 -6.299 -6.508 1.00 88.62 86 ALA A C 1
ATOM 710 O O . ALA A 1 86 ? 7.283 -6.872 -6.561 1.00 88.62 86 ALA A O 1
ATOM 711 N N . ASP A 1 87 ? 5.220 -6.525 -7.390 1.00 88.31 87 ASP A N 1
ATOM 712 C CA . ASP A 1 87 ? 5.334 -7.510 -8.474 1.00 88.31 87 ASP A CA 1
ATOM 713 C C . ASP A 1 87 ? 6.309 -7.057 -9.580 1.00 88.31 87 ASP A C 1
ATOM 715 O O . ASP A 1 87 ? 6.99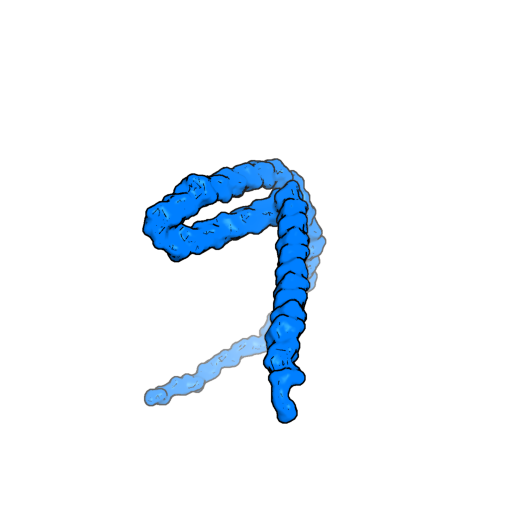9 -7.875 -10.187 1.00 88.31 87 ASP A O 1
ATOM 719 N N . LEU A 1 88 ? 6.387 -5.747 -9.852 1.00 87.94 88 LEU A N 1
ATOM 720 C CA . LEU A 1 88 ? 7.233 -5.185 -10.915 1.00 87.94 88 LEU A CA 1
ATOM 721 C C . LEU A 1 88 ? 8.646 -4.803 -10.449 1.00 87.94 88 LEU A C 1
ATOM 723 O O . LEU A 1 88 ? 9.570 -4.760 -11.263 1.00 87.94 88 LEU A O 1
ATOM 727 N N . CYS A 1 89 ? 8.820 -4.485 -9.166 1.00 88.00 89 CYS A N 1
ATOM 728 C CA . CYS A 1 89 ? 10.038 -3.883 -8.635 1.00 88.00 89 CYS A CA 1
ATOM 729 C C . CYS A 1 89 ? 10.707 -4.834 -7.624 1.00 88.00 89 CYS A C 1
ATOM 731 O O . CYS A 1 89 ? 10.259 -4.919 -6.478 1.00 88.00 89 CYS A O 1
ATOM 733 N N . PRO A 1 90 ? 11.821 -5.504 -7.985 1.00 81.31 90 PRO A N 1
ATOM 734 C CA . PRO A 1 90 ? 12.397 -6.585 -7.177 1.00 81.31 90 PRO A CA 1
ATOM 735 C C . PRO A 1 90 ? 12.860 -6.141 -5.782 1.00 81.31 90 PRO A C 1
ATOM 737 O O . PRO A 1 90 ? 12.770 -6.917 -4.836 1.00 81.31 90 PRO A O 1
ATOM 740 N N . ALA A 1 91 ? 13.289 -4.883 -5.631 1.00 82.50 91 ALA A N 1
ATOM 741 C CA . ALA A 1 91 ? 13.656 -4.322 -4.329 1.00 82.50 91 ALA A CA 1
ATOM 742 C C . ALA A 1 91 ? 12.478 -4.325 -3.333 1.00 82.50 91 ALA A C 1
ATOM 744 O O . ALA A 1 91 ? 12.657 -4.652 -2.165 1.00 82.50 91 ALA A O 1
ATOM 745 N N . TYR A 1 92 ? 11.267 -4.025 -3.810 1.00 80.12 92 TYR A N 1
ATOM 746 C CA . TYR A 1 92 ? 10.058 -3.941 -2.984 1.00 80.12 92 TYR A CA 1
ATOM 747 C C . TYR A 1 92 ? 9.364 -5.298 -2.807 1.00 80.12 92 TYR A C 1
ATOM 749 O O . TYR A 1 92 ? 8.639 -5.504 -1.836 1.00 80.12 92 TYR A O 1
ATOM 757 N N . GLY A 1 93 ? 9.605 -6.254 -3.709 1.00 78.56 93 GLY A N 1
ATOM 758 C CA . GLY A 1 93 ? 9.149 -7.635 -3.537 1.00 78.56 93 GLY A CA 1
ATOM 759 C C . GLY A 1 93 ? 9.719 -8.280 -2.267 1.00 78.56 93 GLY A C 1
ATOM 760 O O . GLY A 1 93 ? 8.984 -8.922 -1.516 1.00 78.56 93 GLY A O 1
ATOM 761 N N . ALA A 1 94 ? 11.002 -8.041 -1.971 1.00 78.81 94 ALA A N 1
ATOM 762 C CA . ALA A 1 94 ? 11.636 -8.510 -0.737 1.00 78.81 94 ALA A CA 1
ATOM 763 C C . ALA A 1 94 ? 10.974 -7.903 0.514 1.00 78.81 94 ALA A C 1
ATOM 765 O O . ALA A 1 94 ? 10.653 -8.621 1.463 1.00 78.81 94 ALA A O 1
ATOM 766 N N . GLU A 1 95 ? 10.682 -6.603 0.483 1.00 76.62 95 GLU A N 1
ATOM 767 C CA . GLU A 1 95 ? 10.004 -5.889 1.568 1.00 76.62 95 GLU A CA 1
ATOM 768 C C . GLU A 1 95 ? 8.587 -6.427 1.824 1.00 76.62 95 GLU A C 1
ATOM 770 O O . GLU A 1 95 ? 8.217 -6.670 2.973 1.00 76.62 95 GLU A O 1
ATOM 775 N N . ARG A 1 96 ? 7.822 -6.737 0.766 1.00 77.81 96 ARG A N 1
ATOM 776 C CA . ARG A 1 96 ? 6.493 -7.363 0.883 1.00 77.81 96 ARG A CA 1
ATOM 777 C C . ARG A 1 96 ? 6.551 -8.691 1.635 1.00 77.81 96 ARG A C 1
ATOM 779 O O . ARG A 1 96 ? 5.697 -8.952 2.479 1.00 77.81 96 ARG A O 1
ATOM 786 N N . THR A 1 97 ? 7.555 -9.527 1.362 1.00 78.12 97 THR A N 1
ATOM 787 C CA . THR A 1 97 ? 7.711 -10.802 2.083 1.00 78.12 97 THR A CA 1
ATOM 788 C C . THR A 1 97 ? 8.079 -10.604 3.553 1.00 78.12 97 THR A C 1
ATOM 790 O O . THR A 1 97 ? 7.616 -11.364 4.404 1.00 78.12 97 THR A O 1
ATOM 793 N N . LEU A 1 98 ? 8.861 -9.569 3.870 1.00 82.81 98 LEU A N 1
ATOM 794 C CA . LEU A 1 98 ? 9.199 -9.198 5.244 1.00 82.81 98 LEU A CA 1
ATOM 795 C C . LEU A 1 98 ? 7.966 -8.718 6.013 1.00 82.81 98 LEU A C 1
ATOM 797 O O . LEU A 1 98 ? 7.693 -9.221 7.101 1.00 82.81 98 LEU A O 1
ATOM 801 N N . LEU A 1 99 ? 7.187 -7.811 5.423 1.00 77.75 99 LEU A N 1
ATOM 802 C CA . LEU A 1 99 ? 5.949 -7.3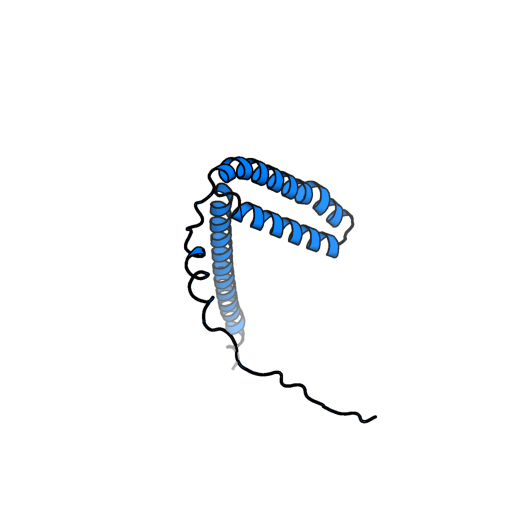04 6.014 1.00 77.75 99 LEU A CA 1
ATOM 803 C C . LEU A 1 99 ? 4.905 -8.408 6.195 1.00 77.75 99 LEU A C 1
ATOM 805 O O . LEU A 1 99 ? 4.280 -8.485 7.249 1.00 77.75 99 LEU A O 1
ATOM 809 N N . ALA A 1 100 ? 4.757 -9.308 5.218 1.00 78.38 100 ALA A N 1
ATOM 810 C CA . ALA A 1 100 ? 3.868 -10.461 5.343 1.00 78.38 100 ALA A CA 1
ATOM 811 C C . ALA A 1 100 ? 4.268 -11.358 6.528 1.00 78.38 100 ALA A C 1
ATOM 813 O O . ALA A 1 100 ? 3.425 -11.718 7.348 1.00 78.38 100 ALA A O 1
ATOM 814 N N . ARG A 1 101 ? 5.569 -11.645 6.684 1.00 82.75 101 ARG A N 1
ATOM 815 C CA . ARG A 1 101 ? 6.082 -12.408 7.834 1.00 82.75 101 ARG A CA 1
ATOM 816 C C . ARG A 1 101 ? 5.839 -11.688 9.159 1.00 82.75 101 ARG A C 1
ATOM 818 O O . ARG A 1 101 ? 5.446 -12.334 10.127 1.00 82.75 101 ARG A O 1
ATOM 825 N N . ALA A 1 102 ? 6.047 -10.373 9.210 1.00 80.31 102 ALA A N 1
ATOM 826 C CA . ALA A 1 102 ? 5.784 -9.572 10.404 1.00 80.31 102 ALA A CA 1
ATOM 827 C C . ALA A 1 102 ? 4.291 -9.586 10.780 1.00 80.31 102 ALA A C 1
ATOM 829 O O . ALA A 1 102 ? 3.946 -9.781 11.946 1.00 80.31 102 ALA A O 1
ATOM 830 N N . ALA A 1 103 ? 3.396 -9.469 9.795 1.00 76.62 103 ALA A N 1
ATOM 831 C CA . ALA A 1 103 ? 1.953 -9.562 10.006 1.00 76.62 103 ALA A CA 1
ATOM 832 C C . ALA A 1 103 ? 1.537 -10.941 10.547 1.00 76.62 103 ALA A C 1
ATOM 834 O O . ALA A 1 103 ? 0.736 -11.029 11.481 1.00 76.62 103 ALA A O 1
ATOM 835 N N . ASP A 1 104 ? 2.117 -12.022 10.020 1.00 84.69 104 ASP A N 1
ATOM 836 C CA . ASP A 1 104 ? 1.877 -13.376 10.524 1.00 84.69 104 ASP A CA 1
ATOM 837 C C . ASP A 1 104 ? 2.380 -13.560 11.963 1.00 84.69 104 ASP A C 1
ATOM 839 O O . ASP A 1 104 ? 1.703 -14.187 12.785 1.00 84.69 104 ASP A O 1
ATOM 843 N N . GLN A 1 105 ? 3.537 -12.986 12.302 1.00 85.00 105 GLN A N 1
ATOM 844 C CA . GLN A 1 105 ? 4.060 -12.993 13.670 1.00 85.00 105 GLN A CA 1
ATOM 845 C C . GLN A 1 105 ? 3.142 -12.233 14.632 1.00 85.00 105 GLN A C 1
ATOM 847 O O . GLN A 1 105 ? 2.802 -12.764 15.692 1.00 85.00 105 GLN A O 1
ATOM 852 N N . ALA A 1 106 ? 2.661 -11.050 14.246 1.00 79.00 106 ALA A N 1
ATOM 853 C CA . ALA A 1 106 ? 1.718 -10.273 15.047 1.00 79.00 106 ALA A CA 1
ATOM 854 C C . ALA A 1 106 ? 0.400 -11.034 15.283 1.00 79.00 106 ALA A C 1
ATOM 856 O O . ALA A 1 106 ? -0.109 -11.074 16.404 1.00 79.00 106 ALA A O 1
ATOM 857 N N . ARG A 1 107 ? -0.130 -11.723 14.261 1.00 85.94 107 ARG A N 1
ATOM 858 C CA . ARG A 1 107 ? -1.321 -12.582 14.410 1.00 85.94 107 ARG A CA 1
ATOM 859 C C . ARG A 1 107 ? -1.093 -13.713 15.410 1.00 85.94 107 ARG A C 1
ATOM 861 O O . ARG A 1 107 ? -1.965 -13.980 16.238 1.00 85.94 107 ARG A O 1
ATOM 868 N N . ARG A 1 108 ? 0.069 -14.374 15.358 1.00 87.31 108 ARG A N 1
ATOM 869 C CA . ARG A 1 108 ? 0.432 -15.434 16.317 1.00 87.31 108 ARG A CA 1
ATOM 870 C C . ARG A 1 108 ? 0.532 -14.890 17.737 1.00 87.31 108 ARG A C 1
ATOM 872 O O . ARG A 1 108 ? -0.015 -15.505 18.649 1.00 87.31 108 ARG A O 1
ATOM 879 N N . PHE A 1 109 ? 1.162 -13.731 17.908 1.00 89.81 109 PHE A N 1
ATOM 880 C CA . PHE A 1 109 ? 1.252 -13.057 19.198 1.00 89.81 109 PHE A CA 1
ATOM 881 C C . PHE A 1 109 ? -0.134 -12.722 19.759 1.00 89.81 109 PHE A C 1
ATOM 883 O O . PHE A 1 109 ? -0.453 -13.145 20.866 1.00 89.81 109 PHE A O 1
ATOM 890 N N . ASN A 1 110 ? -1.005 -12.088 18.968 1.00 85.69 110 ASN A N 1
ATOM 891 C CA . ASN A 1 110 ? -2.375 -11.771 19.382 1.00 85.69 110 ASN A CA 1
ATOM 892 C C . ASN A 1 110 ? -3.176 -13.023 19.758 1.00 85.69 110 ASN A C 1
ATOM 894 O O . ASN A 1 110 ? -3.945 -13.005 20.717 1.00 85.69 110 ASN A O 1
ATOM 898 N N . LYS A 1 111 ? -2.973 -14.138 19.046 1.00 91.25 111 LYS A N 1
ATOM 899 C CA . LYS A 1 111 ? -3.609 -15.417 19.380 1.00 91.25 111 LYS A CA 1
ATOM 900 C C . LYS A 1 111 ? -3.132 -15.960 20.731 1.00 91.25 111 LYS A C 1
ATOM 902 O O . LYS A 1 111 ? -3.961 -16.429 21.510 1.00 91.25 111 LYS A O 1
ATOM 907 N N . MET A 1 112 ? -1.830 -15.888 21.014 1.00 93.56 112 MET A N 1
ATOM 908 C CA . MET A 1 112 ? -1.280 -16.290 22.314 1.00 93.56 112 MET A CA 1
ATOM 909 C C . MET A 1 112 ? -1.760 -15.367 23.432 1.00 93.56 112 MET A C 1
ATOM 911 O O . MET A 1 112 ? -2.175 -15.851 24.479 1.00 93.56 112 MET A O 1
ATOM 915 N N . LEU A 1 113 ? -1.802 -14.060 23.185 1.00 91.19 113 LEU A N 1
ATOM 916 C CA . LEU A 1 113 ? -2.261 -13.068 24.150 1.00 91.19 113 LEU A CA 1
ATOM 917 C C . LEU A 1 113 ? -3.753 -13.240 24.473 1.00 91.19 113 LEU A C 1
ATOM 919 O O . LEU A 1 113 ? -4.140 -13.203 25.636 1.00 91.19 113 LEU A O 1
ATOM 923 N N . ALA A 1 114 ? -4.586 -13.548 23.476 1.00 89.88 114 ALA A N 1
ATOM 924 C CA . ALA A 1 114 ? -5.994 -13.884 23.686 1.00 89.88 114 ALA A CA 1
ATOM 925 C C . ALA A 1 114 ? -6.193 -15.222 24.424 1.00 89.88 114 ALA A C 1
ATOM 927 O O . ALA A 1 114 ? -7.150 -15.383 25.181 1.00 89.88 114 ALA A O 1
ATOM 928 N N . ALA A 1 115 ? -5.323 -16.213 24.208 1.00 90.44 115 ALA A N 1
ATOM 929 C CA . ALA A 1 115 ? -5.351 -17.461 24.972 1.00 90.44 115 ALA A CA 1
ATOM 930 C C . ALA A 1 115 ? -4.937 -17.234 26.434 1.00 90.44 115 ALA A C 1
ATOM 932 O O . ALA A 1 115 ? -5.650 -17.668 27.336 1.00 90.44 115 ALA A O 1
ATOM 933 N N . ALA A 1 116 ? -3.852 -16.492 26.663 1.00 89.81 116 ALA A N 1
ATOM 934 C CA . ALA A 1 116 ? -3.387 -16.117 27.993 1.00 89.81 116 ALA A CA 1
ATOM 935 C C . ALA A 1 116 ? -4.432 -15.279 28.741 1.00 89.81 116 ALA A C 1
ATOM 937 O O . ALA A 1 116 ? -4.736 -15.570 29.892 1.00 89.81 116 ALA A O 1
ATOM 938 N N . GLY A 1 117 ? -5.054 -14.306 28.070 1.00 88.94 117 GLY A N 1
ATOM 939 C CA . GLY A 1 117 ? -6.138 -13.504 28.634 1.00 88.94 117 GLY A CA 1
ATOM 940 C C . GLY A 1 117 ? -7.344 -14.351 29.042 1.00 88.94 117 GLY A C 1
ATOM 941 O O . GLY A 1 117 ? -7.881 -14.159 30.127 1.00 88.94 117 GLY A O 1
ATOM 942 N N . ARG A 1 118 ? -7.731 -15.345 28.230 1.00 86.44 118 ARG A N 1
ATOM 943 C CA . ARG A 1 118 ? -8.797 -16.295 28.597 1.00 86.44 118 ARG A CA 1
ATOM 944 C C . ARG A 1 118 ? -8.416 -17.183 29.780 1.00 86.44 118 ARG A C 1
ATOM 946 O O . ARG A 1 118 ? -9.261 -17.415 30.635 1.00 86.44 118 ARG A O 1
ATOM 953 N N . ALA A 1 119 ? -7.171 -17.652 29.852 1.00 84.31 119 ALA A N 1
ATOM 954 C CA . ALA A 1 119 ? -6.688 -18.445 30.983 1.00 84.31 119 ALA A CA 1
ATOM 955 C C . ALA A 1 119 ? -6.639 -17.622 32.282 1.00 84.31 119 ALA A C 1
ATOM 957 O O . ALA A 1 119 ? -7.094 -18.089 33.321 1.00 84.31 119 ALA A O 1
ATOM 958 N N . ALA A 1 120 ? -6.155 -16.379 32.213 1.00 82.50 120 ALA A N 1
ATOM 959 C CA . ALA A 1 120 ? -6.141 -15.458 33.344 1.00 82.50 120 ALA A CA 1
ATOM 960 C C . ALA A 1 120 ? -7.566 -15.120 33.798 1.00 82.50 120 ALA A C 1
ATOM 962 O O . ALA A 1 120 ? -7.864 -15.200 34.986 1.00 82.50 120 ALA A O 1
ATOM 963 N N . ALA A 1 121 ? -8.467 -14.820 32.857 1.00 83.06 121 ALA A N 1
ATOM 964 C CA . ALA A 1 121 ? -9.878 -14.613 33.158 1.00 83.06 121 ALA A CA 1
ATOM 965 C C . ALA A 1 121 ? -10.472 -15.840 33.857 1.00 83.06 121 ALA A C 1
ATOM 967 O O . ALA A 1 121 ? -11.041 -15.686 34.924 1.00 83.06 121 ALA A O 1
ATOM 968 N N . ALA A 1 122 ? -10.251 -17.053 33.338 1.00 81.75 122 ALA A N 1
ATOM 969 C CA . ALA A 1 122 ? -10.713 -18.284 33.976 1.00 81.75 122 ALA A CA 1
ATOM 970 C C . ALA A 1 122 ? -10.132 -18.491 35.385 1.00 81.75 122 ALA A C 1
ATOM 972 O O . ALA A 1 122 ? -10.841 -18.979 36.258 1.00 81.75 122 ALA A O 1
ATOM 973 N N . PHE A 1 123 ? -8.884 -18.091 35.640 1.00 81.00 123 PHE A N 1
ATOM 974 C CA . PHE A 1 123 ? -8.294 -18.140 36.979 1.00 81.00 123 PHE A CA 1
ATOM 975 C C . PHE A 1 123 ? -8.980 -17.156 37.943 1.00 81.00 123 PHE A C 1
ATOM 977 O O . PHE A 1 123 ? -9.367 -17.538 39.045 1.00 81.00 123 PHE A O 1
ATOM 984 N N . PHE A 1 124 ? -9.205 -15.910 37.515 1.00 78.56 124 PHE A N 1
ATOM 985 C CA . PHE A 1 124 ? -9.825 -14.880 38.355 1.00 78.56 124 PHE A CA 1
ATOM 986 C C . PHE A 1 124 ? -11.343 -15.045 38.516 1.00 78.56 124 PHE A C 1
ATOM 988 O O . PHE A 1 124 ? -11.876 -14.752 39.583 1.00 78.56 124 PHE A O 1
ATOM 995 N N . THR A 1 125 ? -12.052 -15.535 37.498 1.00 76.56 125 THR A N 1
ATOM 996 C CA . THR A 1 125 ? -13.507 -15.750 37.556 1.00 76.56 125 THR A CA 1
ATOM 997 C C . THR A 1 125 ? -13.869 -17.145 38.060 1.00 76.56 125 THR A C 1
ATOM 999 O O . THR A 1 125 ? -14.904 -17.315 38.694 1.00 76.56 125 THR A O 1
ATOM 1002 N N . GLY A 1 126 ? -13.024 -18.149 37.812 1.00 62.38 126 GLY A N 1
ATOM 1003 C CA . GLY A 1 126 ? -13.218 -19.526 38.276 1.00 62.38 126 GLY A CA 1
ATOM 1004 C C . GLY A 1 126 ? -12.872 -19.739 39.752 1.00 62.38 126 GLY A C 1
ATOM 1005 O O . GLY A 1 126 ? -13.414 -20.652 40.366 1.00 62.38 126 GLY A O 1
ATOM 1006 N N . GLY A 1 127 ? -12.048 -18.873 40.356 1.00 54.59 127 GLY A N 1
ATOM 1007 C CA . GLY A 1 127 ? -11.776 -18.882 41.801 1.00 54.59 127 GLY A CA 1
ATOM 1008 C C . GLY A 1 127 ? -12.917 -18.339 42.676 1.00 54.59 127 GLY A C 1
ATOM 1009 O O . GLY A 1 127 ? -12.900 -18.540 43.885 1.00 54.59 127 GLY A O 1
ATOM 1010 N N . LEU A 1 128 ? -13.921 -17.682 42.085 1.00 53.22 128 LEU A N 1
ATOM 1011 C CA . LEU A 1 128 ? -15.063 -17.087 42.798 1.00 53.22 128 LEU A CA 1
ATOM 1012 C C . LEU A 1 128 ? -16.322 -17.972 42.798 1.00 53.22 128 LEU A C 1
ATOM 1014 O O . LEU A 1 128 ? -17.260 -17.684 43.531 1.00 53.22 128 LEU A O 1
ATOM 1018 N N . ALA A 1 129 ? -16.342 -19.057 42.017 1.00 53.06 129 ALA A N 1
ATOM 1019 C CA . ALA A 1 129 ? -17.471 -19.993 41.945 1.00 53.06 129 ALA A CA 1
ATOM 1020 C C . ALA A 1 129 ? -17.266 -21.283 42.768 1.00 53.06 129 ALA A C 1
ATOM 1022 O O . ALA A 1 129 ? -18.156 -22.125 42.814 1.00 53.06 129 ALA A O 1
ATOM 1023 N N . GLY A 1 130 ? -16.102 -21.454 43.409 1.00 49.88 130 GLY A N 1
ATOM 1024 C CA . GLY A 1 130 ? -15.764 -22.643 44.205 1.00 49.88 130 GLY A CA 1
ATOM 1025 C C . GLY A 1 130 ? -15.997 -22.511 45.713 1.00 49.88 130 GLY A C 1
ATOM 1026 O O . GLY A 1 130 ? -15.589 -23.396 46.458 1.00 49.88 130 GLY A O 1
ATOM 1027 N N . GLY A 1 131 ? -16.596 -21.413 46.181 1.00 56.19 131 GLY A N 1
ATOM 1028 C CA . GLY A 1 131 ? -16.813 -21.164 47.605 1.00 56.19 131 GLY A CA 1
ATOM 1029 C C . GLY A 1 131 ? -18.262 -20.831 47.922 1.00 56.19 131 GLY A C 1
ATOM 1030 O O . GLY A 1 131 ? -18.639 -19.676 47.758 1.00 56.19 131 GLY A O 1
ATOM 1031 N N . LEU A 1 132 ? -19.010 -21.841 48.390 1.00 40.53 132 LEU A N 1
ATOM 1032 C CA . LEU A 1 132 ? -20.072 -21.835 49.422 1.00 40.53 132 LEU A CA 1
ATOM 1033 C C . LEU A 1 132 ? -21.106 -22.951 49.145 1.00 40.53 132 LEU A C 1
ATOM 1035 O O . LEU A 1 132 ? -21.432 -23.196 47.987 1.00 40.53 132 LEU A O 1
ATOM 1039 N N . PRO A 1 133 ? -21.663 -23.554 50.208 1.00 54.56 133 PRO A N 1
ATOM 1040 C CA . PRO A 1 133 ? -21.221 -24.802 50.850 1.00 54.56 133 PRO A CA 1
ATOM 1041 C C . PRO A 1 133 ? -21.852 -26.086 50.290 1.00 54.56 133 PRO A C 1
ATOM 1043 O O . PRO A 1 133 ? -22.941 -26.014 49.682 1.00 54.56 133 PRO A O 1
#

Radius of gyration: 30.52 Å; chains: 1; bounding box: 65×51×94 Å